Protein AF-A0A438J5A8-F1 (afdb_monomer_lite)

pLDDT: mean 71.63, std 12.61, range [45.16, 94.75]

Foldseek 3Di:
DDDPVNCDQDPDPQQCVLPDPPDPVDPDPNDPRDDDGPDPPDPPDPVPPPPVVVVVVVVVVVVVVVVVVVVVCVVVVVDD

InterPro domains:
  IPR018276 DET1- and DDB1-associated protein 1 domain [PF10172] (4-48)

Radius of gyration: 27.11 Å; chains: 1; bounding box: 53×25×74 Å

Secondary structure (DSSP, 8-state):
---S-TT-S---GGGTTT-PPPPTTS----PPP----SS--PPPPHHHHHHHHHHHHHHHHHHHHHHHHHHHHHHTT---

Organism: Vitis vinifera (NCBI:txid29760)

Sequence (80 aa):
MGSTLGDWPSFDPHNFSQLRPSDPSNPSKMIPATYHPTHDRTLPPPDQGTLVVTLVTEAQALRLTIKGLKAILCDAGLEA

Structure (mmCIF, N/CA/C/O backbone):
data_AF-A0A438J5A8-F1
#
_entry.id   AF-A0A438J5A8-F1
#
loop_
_atom_site.group_PDB
_atom_site.id
_atom_site.type_symbol
_atom_site.label_atom_id
_atom_site.label_alt_id
_atom_site.label_comp_id
_atom_site.label_asym_id
_atom_site.label_entity_id
_atom_site.label_seq_id
_atom_site.pdbx_PDB_ins_code
_atom_site.Cartn_x
_atom_site.Cartn_y
_atom_site.Cartn_z
_atom_site.occupancy
_atom_site.B_iso_or_equiv
_atom_site.auth_seq_id
_atom_site.auth_comp_id
_atom_site.auth_asym_id
_atom_site.auth_atom_id
_atom_site.pdbx_PDB_model_num
ATOM 1 N N . MET A 1 1 ? -27.474 9.263 24.639 1.00 45.16 1 MET A N 1
ATOM 2 C CA . MET A 1 1 ? -26.195 9.990 24.786 1.00 45.16 1 MET A CA 1
ATOM 3 C C . MET A 1 1 ? -25.151 9.245 23.971 1.00 45.16 1 MET A C 1
ATOM 5 O O . MET A 1 1 ? -24.725 8.185 24.401 1.00 45.16 1 MET A O 1
ATOM 9 N N . GLY A 1 2 ? -24.837 9.720 22.764 1.00 51.25 2 GLY A N 1
ATOM 10 C CA . GLY A 1 2 ? -23.711 9.199 21.985 1.00 51.25 2 GLY A CA 1
ATOM 11 C C . GLY A 1 2 ? -22.439 9.886 22.467 1.00 51.25 2 GLY A C 1
ATOM 12 O O . GLY A 1 2 ? -22.389 11.115 22.472 1.00 51.25 2 GLY A O 1
ATOM 13 N N . SER A 1 3 ? -21.467 9.117 22.955 1.00 51.53 3 SER A N 1
ATOM 14 C CA . SER A 1 3 ? -20.186 9.656 23.412 1.00 51.53 3 SER A CA 1
ATOM 15 C C . SER A 1 3 ? -19.474 10.364 22.261 1.00 51.53 3 SER A C 1
ATOM 17 O O . SER A 1 3 ? -19.285 9.790 21.194 1.00 51.53 3 SER A O 1
ATOM 19 N N . THR A 1 4 ? -19.022 11.589 22.510 1.00 56.00 4 THR A N 1
ATOM 20 C CA . THR A 1 4 ? -18.236 12.464 21.617 1.00 56.00 4 THR A CA 1
ATOM 21 C C . THR A 1 4 ? -16.810 11.955 21.338 1.00 56.00 4 THR A C 1
ATOM 23 O O . THR A 1 4 ? -15.953 12.707 20.888 1.00 56.00 4 THR A O 1
ATOM 26 N N . LEU A 1 5 ? -16.556 10.672 21.602 1.00 57.22 5 LEU A N 1
ATOM 27 C CA . LEU A 1 5 ? -15.293 9.961 21.412 1.00 57.22 5 LEU A CA 1
ATOM 28 C C . LEU A 1 5 ? -15.539 8.738 20.503 1.00 57.22 5 LEU A C 1
ATOM 30 O O . LEU A 1 5 ? -15.145 7.621 20.819 1.00 57.22 5 LEU A O 1
ATOM 34 N N . GLY A 1 6 ? -16.332 8.936 19.447 1.00 51.47 6 GLY A N 1
ATOM 35 C CA . GLY A 1 6 ? -16.944 7.869 18.650 1.00 51.47 6 GLY A CA 1
ATOM 36 C C . GLY A 1 6 ? -16.084 7.279 17.535 1.00 51.47 6 GLY A C 1
ATOM 37 O O . GLY A 1 6 ? -16.514 6.301 16.943 1.00 51.47 6 GLY A O 1
AT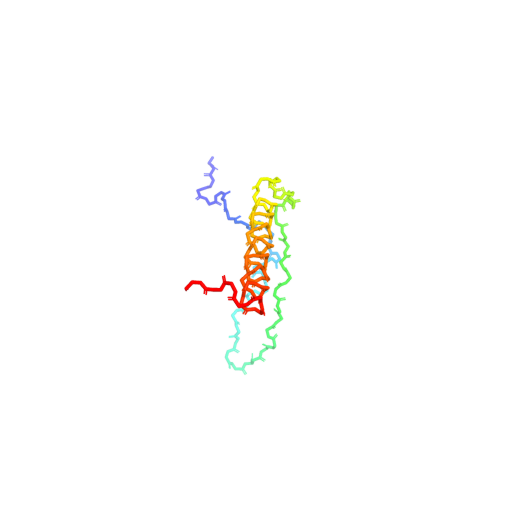OM 38 N N . ASP A 1 7 ? -14.884 7.809 17.282 1.00 57.19 7 ASP A N 1
ATOM 39 C CA . ASP A 1 7 ? -14.064 7.409 16.127 1.00 57.19 7 ASP A CA 1
ATOM 40 C C . ASP A 1 7 ? -12.589 7.182 16.498 1.00 57.19 7 ASP A C 1
ATOM 42 O O . ASP A 1 7 ? -11.680 7.501 15.729 1.00 57.19 7 ASP A O 1
ATOM 46 N N . TRP A 1 8 ? -12.300 6.660 17.697 1.00 57.66 8 TRP A N 1
ATOM 47 C CA . TRP A 1 8 ? -10.927 6.236 17.977 1.00 57.66 8 TRP A CA 1
ATOM 48 C C . TRP A 1 8 ? -10.608 5.019 17.093 1.00 57.66 8 TRP A C 1
ATOM 50 O O . TRP A 1 8 ? -11.327 4.022 17.164 1.00 57.66 8 TRP A O 1
ATOM 60 N N . PRO A 1 9 ? -9.535 5.042 16.279 1.00 58.16 9 PRO A N 1
ATOM 61 C CA . PRO A 1 9 ? -9.280 4.027 15.252 1.00 58.16 9 PRO A CA 1
ATOM 62 C C . PRO A 1 9 ? -8.938 2.646 15.822 1.00 58.16 9 PRO A C 1
ATOM 64 O O . PRO A 1 9 ? -8.629 1.723 15.075 1.00 58.16 9 PRO A O 1
ATOM 67 N N . SER A 1 10 ? -8.969 2.466 17.141 1.00 57.22 10 SER A N 1
ATOM 68 C CA . SER A 1 10 ? -8.704 1.183 17.765 1.00 57.22 10 SER A CA 1
ATOM 69 C C . SER A 1 10 ? -9.599 0.956 18.978 1.00 57.22 10 SER A C 1
ATOM 71 O O . SER A 1 10 ? -9.266 1.352 20.092 1.00 57.22 10 SER A O 1
ATOM 73 N N . PHE A 1 11 ? -10.713 0.262 18.750 1.00 61.78 11 PHE A N 1
ATOM 74 C CA . PHE A 1 11 ? -11.567 -0.303 19.797 1.00 61.78 11 PHE A CA 1
ATOM 75 C C . PHE A 1 11 ? -10.984 -1.572 20.441 1.00 61.78 11 PHE A C 1
ATOM 77 O O . PHE A 1 11 ? -11.535 -2.038 21.432 1.00 61.78 11 PHE A O 1
ATOM 84 N N . ASP A 1 12 ? -9.887 -2.130 19.909 1.00 67.88 12 ASP A N 1
ATOM 85 C CA . ASP A 1 12 ? -9.232 -3.307 20.486 1.00 67.88 12 ASP A CA 1
ATOM 86 C C . ASP A 1 12 ? -8.341 -2.908 21.688 1.00 67.88 12 ASP A C 1
ATOM 88 O O . ASP A 1 12 ? -7.327 -2.218 21.500 1.00 67.88 12 ASP A O 1
ATOM 92 N N . PRO A 1 13 ? -8.668 -3.339 22.926 1.00 67.81 13 PRO A N 1
ATOM 93 C CA . PRO A 1 13 ? -7.868 -3.055 24.116 1.00 67.81 13 PRO A CA 1
ATOM 94 C C . PRO A 1 13 ? -6.437 -3.612 24.037 1.00 67.81 13 PRO A C 1
ATOM 96 O O . PRO A 1 13 ? -5.544 -3.101 24.722 1.00 67.81 13 PRO A O 1
ATOM 99 N N . HIS A 1 14 ? -6.189 -4.630 23.204 1.00 70.88 14 HIS A N 1
ATOM 100 C CA . HIS A 1 14 ? -4.876 -5.257 23.024 1.00 70.88 14 HIS A CA 1
ATOM 101 C C . HIS A 1 14 ? -3.856 -4.359 22.303 1.00 70.88 14 HIS A C 1
ATOM 103 O O . HIS A 1 14 ? -2.650 -4.532 22.504 1.00 7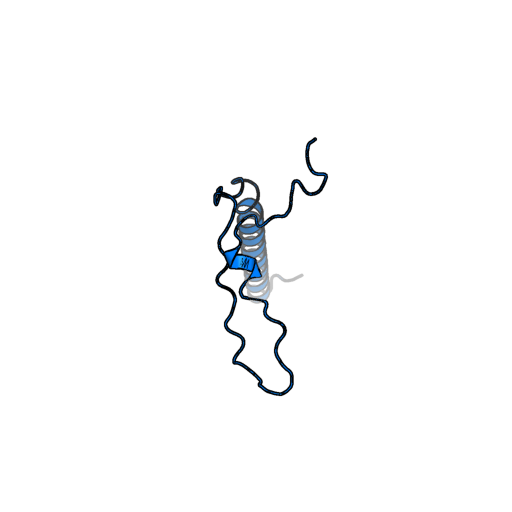0.88 14 HIS A O 1
ATOM 109 N N . ASN A 1 15 ? -4.312 -3.358 21.536 1.00 68.44 15 ASN A N 1
ATOM 110 C CA . ASN A 1 15 ? -3.437 -2.408 20.836 1.00 68.44 15 ASN A CA 1
ATOM 111 C C . ASN A 1 15 ? -2.774 -1.383 21.780 1.00 68.44 15 ASN A C 1
ATOM 113 O O . ASN A 1 15 ? -1.663 -0.934 21.509 1.00 68.44 15 ASN A O 1
ATOM 117 N N . PHE A 1 16 ? -3.415 -1.022 22.900 1.00 70.75 16 PHE A N 1
ATOM 118 C CA . PHE A 1 16 ? -2.895 -0.011 23.841 1.00 70.75 16 PHE A CA 1
ATOM 119 C C . PHE A 1 16 ? -2.330 -0.597 25.135 1.00 70.75 16 PHE A C 1
ATOM 121 O O . PHE A 1 16 ? -1.517 0.042 25.797 1.00 70.75 16 PHE A O 1
ATOM 128 N N . SER A 1 17 ? -2.703 -1.824 25.493 1.00 67.25 17 SER A N 1
ATOM 129 C CA . SER A 1 17 ? -2.249 -2.469 26.736 1.00 67.25 17 SER A CA 1
ATOM 130 C C . SER A 1 17 ? -0.762 -2.855 26.733 1.00 67.25 17 SER A C 1
ATOM 132 O O . SER A 1 17 ? -0.194 -3.134 27.790 1.00 67.25 17 SER A O 1
ATOM 134 N N . GLN A 1 18 ? -0.110 -2.819 25.567 1.00 64.44 18 GLN A N 1
ATOM 135 C CA . GLN A 1 18 ? 1.331 -3.049 25.406 1.00 64.44 18 GLN A CA 1
ATOM 136 C C . GLN A 1 18 ? 2.163 -1.779 25.657 1.00 64.44 18 GLN A C 1
ATOM 138 O O . GLN A 1 18 ? 3.359 -1.872 25.928 1.00 64.44 18 GLN A O 1
ATOM 14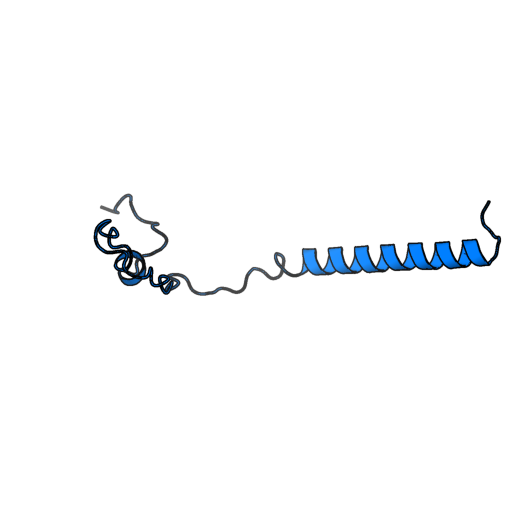3 N N . LEU A 1 19 ? 1.532 -0.597 25.641 1.00 64.38 19 LEU A N 1
ATOM 144 C CA . LEU A 1 19 ? 2.162 0.679 25.979 1.00 64.38 19 LEU A CA 1
A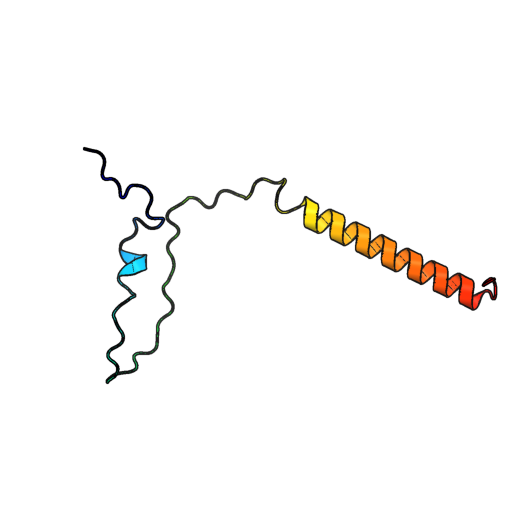TOM 145 C C . LEU A 1 19 ? 2.194 0.855 27.501 1.00 64.38 19 LEU A C 1
ATOM 147 O O . LEU A 1 19 ? 1.531 1.726 28.062 1.00 64.38 19 LEU A O 1
ATOM 151 N N . ARG A 1 20 ? 2.960 0.014 28.200 1.00 64.69 20 ARG A N 1
ATOM 152 C CA . ARG A 1 20 ? 3.346 0.365 29.569 1.00 64.69 20 ARG A CA 1
ATOM 153 C C . ARG A 1 20 ? 4.439 1.430 29.497 1.00 64.69 20 ARG A C 1
ATOM 155 O O . ARG A 1 20 ? 5.363 1.263 28.702 1.00 64.69 20 ARG A O 1
ATOM 162 N N . PRO A 1 21 ? 4.381 2.495 30.313 1.00 62.09 21 PRO A N 1
ATOM 163 C CA . PRO A 1 21 ? 5.524 3.379 30.486 1.00 62.09 21 PRO A CA 1
ATOM 164 C C . PRO A 1 21 ? 6.745 2.530 30.850 1.00 62.09 21 PRO A C 1
ATOM 166 O O . PRO A 1 21 ? 6.695 1.769 31.819 1.00 62.09 21 PRO A O 1
ATOM 169 N N . SER A 1 22 ? 7.808 2.603 30.049 1.00 60.31 22 SER A N 1
ATOM 170 C CA . SER A 1 22 ? 9.060 1.933 30.391 1.00 60.31 22 SER A CA 1
ATOM 171 C C . SER A 1 22 ? 9.589 2.556 31.675 1.00 60.31 22 SER A C 1
ATOM 173 O O . SER A 1 22 ? 9.838 3.760 31.721 1.00 60.31 22 SER A O 1
ATOM 175 N N . ASP A 1 23 ? 9.738 1.746 32.718 1.00 65.31 23 ASP A N 1
ATOM 176 C CA . ASP A 1 23 ? 10.455 2.151 33.919 1.00 65.31 23 ASP A CA 1
ATOM 177 C C . ASP A 1 23 ? 11.906 2.476 33.514 1.00 65.31 23 ASP A C 1
ATOM 179 O O . ASP A 1 23 ? 12.599 1.593 32.998 1.00 65.31 23 ASP A O 1
ATOM 183 N N . PRO A 1 24 ? 12.392 3.717 33.698 1.00 65.81 24 PRO A N 1
ATOM 184 C CA . PRO A 1 24 ? 13.750 4.093 33.311 1.00 65.81 24 PRO A CA 1
ATOM 185 C C . PRO A 1 24 ? 14.831 3.298 34.063 1.00 65.81 24 PRO A C 1
ATOM 187 O O . PRO A 1 24 ? 15.977 3.277 33.619 1.00 65.81 24 PRO A O 1
ATOM 190 N N . SER A 1 25 ? 14.486 2.626 35.171 1.00 72.94 25 SER A N 1
ATOM 191 C CA . SER A 1 25 ? 15.390 1.749 35.924 1.00 72.94 25 SER A CA 1
ATOM 192 C C . SER A 1 25 ? 15.502 0.327 35.356 1.00 72.94 25 SER A C 1
ATOM 194 O O . SER A 1 25 ? 16.428 -0.406 35.707 1.00 72.94 25 SER A O 1
ATOM 196 N N . ASN A 1 26 ? 14.597 -0.065 34.453 1.00 64.12 26 ASN A N 1
ATOM 197 C CA . ASN A 1 26 ? 14.590 -1.378 33.824 1.00 64.12 26 ASN A CA 1
ATOM 198 C C . ASN A 1 26 ? 14.278 -1.234 32.327 1.00 64.12 26 ASN A C 1
ATOM 200 O O . ASN A 1 26 ? 13.101 -1.198 31.949 1.00 64.12 26 ASN A O 1
ATOM 204 N N . PRO A 1 27 ? 15.305 -1.153 31.457 1.00 60.84 27 PRO A N 1
ATOM 205 C CA . PRO A 1 27 ? 15.115 -1.101 30.015 1.00 60.84 27 PRO A CA 1
ATOM 206 C C . PRO A 1 27 ? 14.599 -2.460 29.526 1.00 60.84 27 PRO A C 1
ATOM 208 O O . PRO A 1 27 ? 15.341 -3.304 29.022 1.00 60.84 27 PRO A O 1
ATOM 211 N N . SER A 1 28 ? 13.299 -2.689 29.701 1.00 64.31 28 SER A N 1
ATOM 212 C CA . SER A 1 28 ? 12.601 -3.823 29.119 1.00 64.31 28 SER A CA 1
ATOM 213 C C . SER A 1 28 ? 12.728 -3.714 27.605 1.00 64.31 28 SER A C 1
ATOM 215 O O . SER A 1 28 ? 12.491 -2.646 27.033 1.00 64.31 28 SER A O 1
ATOM 217 N N . LYS A 1 29 ? 13.135 -4.805 26.948 1.00 63.84 29 LYS A N 1
ATOM 218 C CA . LYS A 1 29 ? 13.194 -4.869 25.485 1.00 63.84 29 LYS A CA 1
ATOM 219 C C . LYS A 1 29 ? 11.818 -4.475 24.959 1.00 63.84 29 LYS A C 1
ATOM 221 O O . LYS A 1 29 ? 10.845 -5.174 25.228 1.00 63.84 29 LYS A O 1
ATOM 226 N N . MET A 1 30 ? 11.740 -3.347 24.256 1.00 64.94 30 MET A N 1
ATOM 227 C CA . MET A 1 30 ? 10.500 -2.872 23.658 1.00 64.94 30 MET A CA 1
ATOM 228 C C . MET A 1 30 ? 10.017 -3.943 22.679 1.00 64.94 30 MET A C 1
ATOM 230 O O . MET A 1 30 ? 10.614 -4.138 21.622 1.00 64.94 30 MET A O 1
ATOM 234 N N . ILE A 1 31 ? 8.987 -4.693 23.066 1.00 66.81 31 ILE A N 1
ATOM 235 C CA . ILE A 1 31 ? 8.342 -5.652 22.174 1.00 66.81 31 ILE A CA 1
ATOM 236 C C . ILE A 1 31 ? 7.486 -4.812 21.222 1.00 66.81 31 ILE A C 1
ATOM 238 O O . ILE A 1 31 ? 6.656 -4.037 21.705 1.00 66.81 31 ILE A O 1
ATOM 242 N N . PRO A 1 32 ? 7.690 -4.900 19.895 1.00 66.00 32 PRO A N 1
ATOM 243 C CA . PRO A 1 32 ? 6.841 -4.198 18.946 1.00 66.00 32 PRO A CA 1
ATOM 244 C C . PRO A 1 32 ? 5.389 -4.607 19.162 1.00 66.00 32 PRO A C 1
ATOM 246 O O . PRO A 1 32 ? 5.084 -5.801 19.217 1.00 66.00 32 PRO A O 1
ATOM 249 N N . ALA A 1 33 ? 4.502 -3.622 19.287 1.00 68.94 33 ALA A N 1
ATOM 250 C CA . ALA A 1 33 ? 3.095 -3.920 19.456 1.00 68.94 33 ALA A CA 1
ATOM 251 C C . ALA A 1 33 ? 2.576 -4.669 18.224 1.00 68.94 33 ALA A C 1
ATOM 253 O O . ALA A 1 33 ? 2.743 -4.207 17.092 1.00 68.94 33 ALA A O 1
ATOM 254 N N . THR A 1 34 ? 1.957 -5.831 18.435 1.00 73.88 34 THR A N 1
ATOM 255 C CA . THR A 1 34 ? 1.235 -6.507 17.350 1.00 73.88 34 THR A CA 1
ATOM 256 C C . THR A 1 34 ? -0.056 -5.734 17.110 1.00 73.88 34 THR A C 1
ATOM 258 O O . THR A 1 34 ? -0.953 -5.763 17.946 1.00 73.88 34 THR A O 1
ATOM 261 N N . TYR A 1 35 ? -0.111 -4.991 16.003 1.00 71.31 35 TYR A N 1
ATOM 262 C CA . TYR A 1 35 ? -1.288 -4.215 15.623 1.00 71.31 35 TYR A CA 1
ATOM 263 C C . TYR A 1 35 ? -2.402 -5.144 15.141 1.00 71.31 35 TYR A C 1
ATOM 265 O O . TYR A 1 35 ? -2.219 -5.896 14.180 1.00 71.31 35 TYR A O 1
ATOM 273 N N . HIS A 1 36 ? -3.559 -5.045 15.784 1.00 73.62 36 HIS A N 1
ATOM 274 C CA . HIS A 1 36 ? -4.795 -5.703 15.388 1.00 73.62 36 HIS A CA 1
ATOM 275 C C . HIS A 1 36 ? -5.676 -4.689 14.642 1.00 73.62 36 HIS A C 1
ATOM 277 O O . HIS A 1 36 ? -6.197 -3.760 15.272 1.00 73.62 36 HIS A O 1
ATOM 283 N N . PRO A 1 37 ? -5.814 -4.805 13.303 1.00 68.25 37 PRO A N 1
ATOM 284 C CA . PRO A 1 37 ? -6.659 -3.911 12.524 1.00 68.25 37 PRO A CA 1
ATOM 285 C C . PRO A 1 37 ? -8.110 -4.022 12.982 1.00 68.25 37 PRO A C 1
ATOM 287 O O . PRO A 1 37 ? -8.662 -5.113 13.078 1.00 68.25 37 PRO A O 1
ATOM 290 N N . THR A 1 38 ? -8.725 -2.880 13.249 1.00 67.56 38 THR A N 1
ATOM 291 C CA . THR A 1 38 ? -10.127 -2.760 13.681 1.00 67.56 38 THR A CA 1
ATOM 292 C C . THR A 1 38 ? -11.103 -2.557 12.526 1.00 67.56 38 THR A C 1
ATOM 294 O O . THR A 1 38 ? -12.310 -2.511 12.740 1.00 67.56 38 THR A O 1
ATOM 297 N N . HIS A 1 39 ? -10.583 -2.429 11.309 1.00 68.44 39 HIS A N 1
ATOM 298 C CA . HIS A 1 39 ? -11.345 -2.320 10.076 1.00 68.44 39 HIS A CA 1
ATOM 299 C C . HIS A 1 39 ? -10.986 -3.490 9.164 1.00 68.44 39 HIS A C 1
ATOM 301 O O . HIS A 1 39 ? -9.834 -3.940 9.136 1.00 68.44 39 HIS A O 1
ATOM 307 N N . ASP A 1 40 ? -11.969 -3.963 8.400 1.00 68.25 40 ASP A N 1
ATOM 308 C CA . ASP A 1 40 ? -11.715 -4.913 7.328 1.00 68.25 40 ASP A CA 1
ATOM 309 C C . ASP A 1 40 ? -10.680 -4.321 6.371 1.00 68.25 40 ASP A C 1
ATOM 311 O O . ASP A 1 40 ? -10.760 -3.150 5.986 1.00 68.25 40 ASP A O 1
ATOM 315 N N . ARG A 1 41 ? -9.697 -5.136 5.976 1.00 64.88 41 ARG A N 1
ATOM 316 C CA . ARG A 1 41 ? -8.775 -4.796 4.890 1.00 64.88 41 ARG A CA 1
ATOM 317 C C . ARG A 1 41 ? -9.563 -4.791 3.587 1.00 64.88 41 ARG A C 1
ATOM 319 O O . ARG A 1 41 ? -9.544 -5.761 2.832 1.00 64.88 41 ARG A O 1
ATOM 326 N N . THR A 1 42 ? -10.290 -3.715 3.336 1.00 67.81 42 THR A N 1
ATOM 327 C CA . THR A 1 42 ? -10.855 -3.462 2.022 1.00 67.81 42 THR A CA 1
ATOM 328 C C . THR A 1 42 ? -9.695 -3.233 1.064 1.00 67.81 42 THR A C 1
ATOM 330 O O . THR A 1 42 ? -8.716 -2.553 1.384 1.00 67.81 42 THR A O 1
ATOM 333 N N . LEU A 1 43 ? -9.758 -3.874 -0.104 1.00 64.25 43 LEU A N 1
ATOM 334 C CA . LEU A 1 43 ? -8.808 -3.580 -1.168 1.00 64.25 43 LEU A CA 1
ATOM 335 C C . LEU A 1 43 ? -8.891 -2.076 -1.451 1.00 64.25 43 LEU A C 1
ATOM 337 O O . LEU A 1 43 ? -10.010 -1.556 -1.548 1.00 64.25 43 LEU A O 1
ATOM 341 N N . PRO A 1 44 ? -7.751 -1.368 -1.566 1.00 68.00 44 PRO A N 1
ATOM 342 C CA . PRO A 1 44 ? -7.798 0.022 -1.974 1.00 68.00 44 PRO A CA 1
ATOM 343 C C . PRO A 1 44 ? -8.548 0.098 -3.311 1.00 68.00 44 PRO A C 1
ATOM 345 O O . PRO A 1 44 ? -8.415 -0.822 -4.130 1.00 68.00 44 PRO A O 1
ATOM 348 N N . PRO A 1 45 ? -9.347 1.154 -3.544 1.00 70.81 45 PRO A N 1
ATOM 349 C CA . PRO A 1 45 ? -10.002 1.357 -4.824 1.00 70.81 45 PRO A CA 1
ATOM 350 C C . PRO A 1 45 ? -8.988 1.151 -5.960 1.00 70.81 45 PRO A C 1
ATOM 352 O O . PRO A 1 45 ? -7.873 1.677 -5.869 1.00 70.81 45 PRO A O 1
ATOM 355 N N . PRO A 1 46 ? -9.336 0.401 -7.021 1.00 64.19 46 PRO A N 1
ATOM 356 C CA . PRO A 1 46 ? -8.395 0.035 -8.087 1.00 64.19 46 PRO A CA 1
ATOM 357 C C . PRO A 1 46 ? -7.751 1.255 -8.770 1.00 64.19 46 PRO A C 1
ATOM 359 O O . PRO A 1 46 ? -6.681 1.154 -9.364 1.00 64.19 46 PRO A O 1
ATOM 362 N N . ASP A 1 47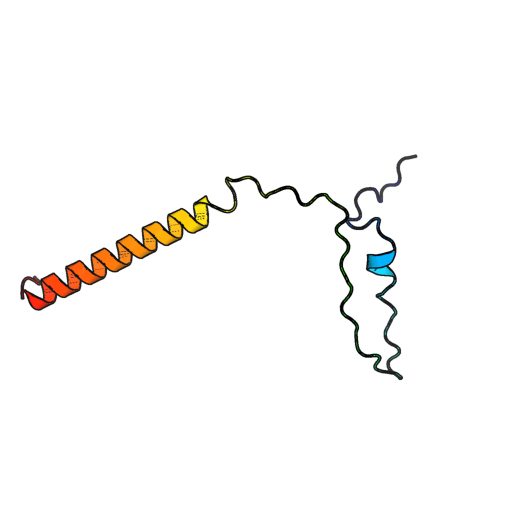 ? -8.375 2.422 -8.621 1.00 65.06 47 ASP A N 1
ATOM 363 C CA . ASP A 1 47 ? -7.946 3.711 -9.154 1.00 65.06 47 ASP A CA 1
ATOM 364 C C . ASP A 1 47 ? -6.754 4.351 -8.406 1.00 65.06 47 ASP A C 1
ATOM 366 O O . ASP A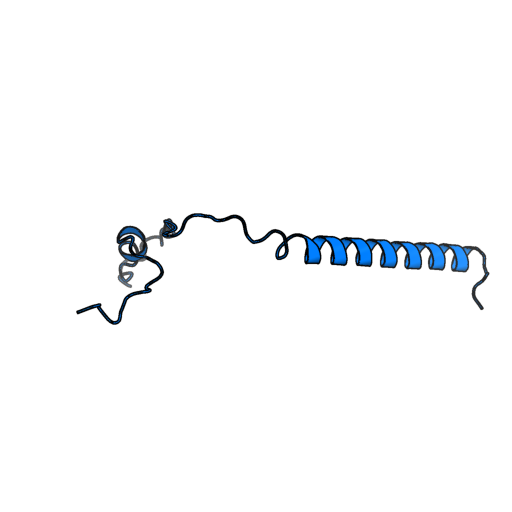 1 47 ? -6.090 5.244 -8.922 1.00 65.06 47 ASP A O 1
ATOM 370 N N . GLN A 1 48 ? -6.438 3.901 -7.185 1.00 61.75 48 GLN A N 1
ATOM 371 C CA . GLN A 1 48 ? -5.449 4.574 -6.326 1.00 61.75 48 GLN A CA 1
ATOM 372 C C . GLN A 1 48 ? -4.045 3.953 -6.370 1.00 61.75 48 GLN A C 1
ATOM 374 O O . GLN A 1 48 ? -3.064 4.641 -6.095 1.00 61.75 48 GLN A O 1
ATOM 379 N N . GLY A 1 49 ? -3.925 2.669 -6.721 1.00 61.44 49 GLY A N 1
ATOM 380 C CA . GLY A 1 49 ? -2.639 1.953 -6.724 1.00 61.44 49 GLY A CA 1
ATOM 381 C C . GLY A 1 49 ? -2.059 1.696 -8.114 1.00 61.44 49 GLY A C 1
ATOM 382 O O . GLY A 1 49 ? -0.843 1.713 -8.295 1.00 61.44 49 GLY A O 1
ATOM 383 N N . THR A 1 50 ? -2.919 1.475 -9.107 1.00 64.38 50 THR A N 1
ATOM 384 C CA . THR A 1 50 ? -2.492 0.986 -10.424 1.00 64.38 50 THR A CA 1
ATOM 385 C C . THR A 1 50 ? -2.097 2.119 -11.365 1.00 64.38 50 THR A C 1
ATOM 387 O O . THR A 1 50 ? -1.097 1.998 -12.065 1.00 64.38 50 THR A O 1
ATOM 390 N N . LEU A 1 51 ? -2.799 3.257 -11.335 1.00 60.75 51 LEU A N 1
ATOM 391 C CA . LEU A 1 51 ? -2.542 4.354 -12.274 1.00 60.75 51 LEU A CA 1
ATOM 392 C C . LEU A 1 51 ? -1.152 4.975 -12.116 1.00 60.75 51 LEU A C 1
ATOM 394 O O . LEU A 1 51 ? -0.480 5.233 -13.110 1.00 60.75 51 LEU A O 1
ATOM 398 N N . VAL A 1 52 ? -0.685 5.185 -10.882 1.00 68.19 52 VAL A N 1
ATOM 399 C CA . VAL A 1 52 ? 0.635 5.790 -10.639 1.00 68.19 52 VAL A CA 1
ATOM 400 C C . VAL A 1 52 ? 1.752 4.856 -11.098 1.00 68.19 52 VAL A C 1
ATOM 402 O O . VAL A 1 52 ? 2.689 5.306 -11.751 1.00 68.19 52 VAL A O 1
ATOM 405 N N . VAL A 1 53 ? 1.640 3.555 -10.814 1.00 72.19 53 VAL A N 1
ATOM 406 C CA . VAL A 1 53 ? 2.631 2.562 -11.250 1.00 72.19 53 VAL A CA 1
ATOM 407 C C . VAL A 1 53 ? 2.646 2.467 -12.774 1.00 72.19 53 VAL A C 1
ATOM 409 O O . VAL A 1 53 ? 3.712 2.588 -13.366 1.00 72.19 53 VAL A O 1
ATOM 412 N N . THR A 1 54 ? 1.482 2.357 -13.422 1.00 71.06 54 THR A N 1
ATOM 413 C CA . THR A 1 54 ? 1.387 2.296 -14.887 1.00 71.06 54 THR A CA 1
ATOM 414 C C . THR A 1 54 ? 1.960 3.550 -15.548 1.00 71.06 54 THR A C 1
ATOM 416 O O . THR A 1 54 ? 2.827 3.435 -16.407 1.00 71.06 54 THR A O 1
ATOM 419 N N . LEU A 1 55 ? 1.566 4.754 -15.122 1.00 75.62 55 LEU A N 1
ATOM 420 C CA . LEU A 1 55 ? 2.062 6.001 -15.719 1.00 75.62 55 LEU A CA 1
ATOM 421 C C . LEU A 1 55 ? 3.570 6.198 -15.509 1.00 75.62 55 LEU A C 1
ATOM 423 O O . LEU A 1 55 ? 4.266 6.656 -16.415 1.00 75.62 55 LEU A O 1
ATOM 427 N N . VAL A 1 56 ? 4.093 5.838 -14.332 1.00 78.06 56 VAL A N 1
ATOM 428 C CA . VAL A 1 56 ? 5.533 5.915 -14.047 1.00 78.06 56 VAL A CA 1
ATOM 429 C C . VAL A 1 56 ? 6.310 4.905 -14.894 1.00 78.06 56 VAL A C 1
ATOM 431 O O . VAL A 1 56 ? 7.356 5.263 -15.437 1.00 78.06 56 VAL A O 1
ATOM 434 N N . THR A 1 57 ? 5.808 3.679 -15.059 1.00 80.44 57 THR A N 1
ATOM 435 C CA . THR A 1 57 ? 6.442 2.655 -15.902 1.00 80.44 57 THR A CA 1
ATOM 436 C C . THR A 1 57 ? 6.449 3.055 -17.380 1.00 80.44 57 THR A C 1
ATOM 438 O O . THR A 1 57 ? 7.498 2.982 -18.021 1.00 80.44 57 THR A O 1
ATOM 441 N N . GLU A 1 58 ? 5.335 3.569 -17.908 1.00 85.19 58 GLU A N 1
ATOM 442 C CA . GLU A 1 58 ? 5.243 4.071 -19.288 1.00 85.19 58 GLU A CA 1
ATOM 443 C C . GLU A 1 58 ? 6.200 5.255 -19.528 1.00 85.19 58 GLU A C 1
ATOM 445 O O . GLU A 1 58 ? 6.961 5.283 -20.500 1.00 85.19 58 GLU A O 1
ATOM 450 N N . ALA A 1 59 ? 6.255 6.214 -18.597 1.00 85.56 59 ALA A N 1
ATOM 451 C CA . ALA A 1 59 ? 7.169 7.353 -18.687 1.00 85.56 59 ALA A CA 1
ATOM 452 C C . ALA A 1 59 ? 8.652 6.933 -18.635 1.00 85.56 59 ALA A C 1
ATOM 454 O O . ALA A 1 59 ? 9.501 7.516 -19.320 1.00 85.56 59 ALA A O 1
ATOM 455 N N . GLN A 1 60 ? 8.988 5.911 -17.842 1.00 88.94 60 GLN A N 1
ATOM 456 C CA . GLN A 1 60 ? 10.336 5.343 -17.783 1.00 88.94 60 GLN A CA 1
ATOM 457 C C . GLN A 1 60 ? 10.722 4.641 -19.095 1.00 88.94 60 GLN A C 1
ATOM 459 O O . GLN A 1 60 ? 11.844 4.841 -19.572 1.00 88.94 60 GLN A O 1
ATOM 464 N N . ALA A 1 61 ? 9.803 3.886 -19.705 1.00 89.88 61 ALA A N 1
ATOM 465 C CA . ALA A 1 61 ? 10.017 3.218 -20.990 1.00 89.88 61 ALA A CA 1
ATOM 466 C C . ALA A 1 61 ? 10.249 4.223 -22.131 1.00 89.88 61 ALA A C 1
ATOM 468 O O . ALA A 1 61 ? 11.207 4.091 -22.903 1.00 89.88 61 ALA A O 1
ATOM 469 N N . LEU A 1 62 ? 9.445 5.290 -22.187 1.00 93.75 62 LEU A N 1
ATOM 470 C CA . LEU A 1 62 ? 9.621 6.370 -23.158 1.00 93.75 62 LEU A CA 1
ATOM 471 C C . LEU A 1 62 ? 10.985 7.058 -22.992 1.00 93.75 62 LEU A C 1
ATOM 473 O O . LEU A 1 62 ? 11.711 7.265 -23.966 1.00 93.75 62 LEU A O 1
ATOM 477 N N . ARG A 1 63 ? 11.385 7.361 -21.749 1.00 93.50 63 ARG A N 1
ATOM 478 C CA . ARG A 1 63 ? 12.683 7.990 -21.457 1.00 93.50 63 ARG A CA 1
ATOM 479 C C . ARG A 1 63 ? 13.861 7.120 -21.893 1.00 93.50 63 ARG A C 1
ATOM 481 O O . ARG A 1 63 ? 14.866 7.654 -22.362 1.00 93.50 63 ARG A O 1
ATOM 488 N N . LEU A 1 64 ? 13.765 5.803 -21.719 1.00 92.75 64 LEU A N 1
ATOM 489 C CA . LEU A 1 64 ? 14.809 4.870 -22.139 1.00 92.75 64 LEU A CA 1
ATOM 490 C C . LEU A 1 64 ? 14.891 4.776 -23.667 1.00 92.75 64 LEU A C 1
ATOM 492 O O . LEU A 1 64 ? 15.986 4.814 -24.221 1.00 92.75 64 LEU A O 1
ATOM 496 N N . THR A 1 65 ? 13.740 4.758 -24.337 1.00 93.88 65 THR A N 1
ATOM 497 C CA . THR A 1 65 ? 13.642 4.745 -25.803 1.00 93.88 65 THR A CA 1
ATOM 498 C C . THR A 1 65 ? 14.269 5.995 -26.415 1.00 93.88 65 THR A C 1
ATOM 500 O O . THR A 1 65 ? 15.088 5.892 -27.323 1.00 93.88 65 THR A O 1
ATOM 503 N N . ILE A 1 66 ? 13.972 7.178 -25.869 1.00 94.75 66 ILE A N 1
ATOM 504 C CA . ILE A 1 66 ? 14.566 8.444 -26.326 1.00 94.75 66 ILE A CA 1
ATOM 505 C C . ILE A 1 66 ? 16.088 8.440 -26.129 1.00 94.75 66 ILE A C 1
ATOM 507 O O . ILE A 1 66 ? 16.824 8.861 -27.018 1.00 94.75 66 ILE A O 1
ATOM 511 N N . LYS A 1 67 ? 16.581 7.939 -24.988 1.00 93.25 67 LYS A N 1
ATOM 512 C CA . LYS A 1 67 ? 18.027 7.797 -24.751 1.00 93.25 67 LYS A CA 1
ATOM 513 C C . LYS A 1 67 ? 18.684 6.846 -25.751 1.00 93.25 67 LYS A C 1
ATOM 515 O O . LYS A 1 67 ? 19.767 7.156 -26.233 1.00 93.25 67 LYS A O 1
ATOM 520 N N . GLY A 1 68 ? 18.036 5.722 -26.058 1.00 94.44 68 GLY A N 1
ATOM 521 C CA . GLY A 1 68 ? 18.518 4.755 -27.044 1.00 94.44 68 GLY A CA 1
ATOM 522 C C . GLY A 1 68 ? 18.572 5.344 -28.451 1.00 94.44 68 GLY A C 1
ATOM 523 O O . GLY A 1 68 ? 19.604 5.260 -29.105 1.00 94.44 68 GLY A O 1
ATOM 524 N N . LEU A 1 69 ? 17.505 6.021 -28.885 1.00 94.75 69 LEU A N 1
ATOM 525 C CA . LEU A 1 69 ? 17.474 6.719 -30.173 1.00 94.75 69 LEU A CA 1
ATOM 526 C C . LEU A 1 69 ? 18.562 7.789 -30.264 1.00 94.75 69 LEU A C 1
ATOM 528 O O . LEU A 1 69 ? 19.249 7.862 -31.276 1.00 94.75 69 LEU A O 1
ATOM 532 N N . LYS A 1 70 ? 18.767 8.567 -29.195 1.00 91.94 70 LYS A N 1
ATOM 533 C CA . LYS A 1 70 ? 19.844 9.559 -29.150 1.00 91.94 70 LYS A CA 1
ATOM 534 C C . LYS A 1 70 ? 21.226 8.911 -29.268 1.00 91.94 70 LYS A C 1
ATOM 536 O O . LYS A 1 70 ? 22.057 9.409 -30.007 1.00 91.94 70 LYS A O 1
ATOM 541 N N . ALA A 1 71 ? 21.467 7.794 -28.582 1.00 90.19 71 ALA A N 1
ATOM 542 C CA . ALA A 1 71 ? 22.733 7.071 -28.706 1.00 90.19 71 ALA A CA 1
ATOM 543 C C . ALA A 1 71 ? 22.972 6.574 -30.144 1.00 90.19 71 ALA A C 1
ATOM 545 O O . ALA A 1 71 ? 24.068 6.723 -30.668 1.00 90.19 71 ALA A O 1
ATOM 546 N N . ILE A 1 72 ? 21.928 6.067 -30.806 1.00 91.88 72 ILE A N 1
ATOM 547 C CA . ILE A 1 72 ? 22.000 5.614 -32.202 1.00 91.88 72 ILE A CA 1
ATOM 548 C C . ILE A 1 72 ? 22.298 6.781 -33.156 1.00 91.88 72 ILE A C 1
ATOM 550 O O . ILE A 1 72 ? 23.105 6.633 -34.068 1.00 91.88 72 ILE A O 1
ATOM 554 N N . LEU A 1 73 ? 21.661 7.937 -32.955 1.00 91.06 73 LEU A N 1
ATOM 555 C CA . LEU A 1 73 ? 21.905 9.152 -33.743 1.00 91.06 73 LEU A CA 1
ATOM 556 C C . LEU A 1 73 ? 23.339 9.677 -33.556 1.00 91.06 73 LEU A C 1
ATOM 558 O O . LEU A 1 73 ? 23.999 9.994 -34.549 1.00 91.06 73 LEU A O 1
ATOM 562 N N . CYS A 1 74 ? 23.840 9.665 -32.315 1.00 89.00 74 CYS A N 1
ATOM 563 C CA . CYS A 1 74 ? 25.230 9.980 -31.976 1.00 89.00 74 CYS A CA 1
ATOM 564 C C . CYS A 1 74 ? 26.219 9.063 -32.707 1.00 89.00 74 CYS A C 1
ATOM 566 O O . CYS A 1 74 ? 27.165 9.552 -33.323 1.00 89.00 74 CYS A O 1
ATOM 568 N N . ASP A 1 75 ? 25.983 7.749 -32.687 1.00 88.44 75 ASP A N 1
ATOM 569 C CA . ASP A 1 75 ? 26.851 6.764 -33.345 1.00 88.44 75 ASP A CA 1
ATOM 570 C C . ASP A 1 75 ? 26.780 6.850 -34.877 1.00 88.44 75 ASP A C 1
ATOM 572 O O . ASP A 1 75 ? 27.768 6.602 -35.570 1.00 88.44 75 ASP A O 1
ATOM 576 N N . ALA A 1 76 ? 25.625 7.241 -35.421 1.00 88.94 76 ALA A N 1
ATOM 577 C CA . ALA A 1 76 ? 25.429 7.449 -36.852 1.00 88.94 76 ALA A CA 1
ATOM 578 C C . ALA A 1 76 ? 26.078 8.745 -37.378 1.00 88.94 76 ALA A C 1
ATOM 580 O O . ALA A 1 76 ? 26.017 9.000 -38.582 1.00 88.94 76 ALA A O 1
ATOM 581 N N . GLY A 1 77 ? 26.664 9.579 -36.508 1.00 85.00 77 GLY A N 1
ATOM 582 C CA . GLY A 1 77 ? 27.193 10.892 -36.886 1.00 85.00 77 GLY A CA 1
ATOM 583 C C . GLY A 1 77 ? 26.114 11.837 -37.428 1.00 85.00 77 GLY A C 1
ATOM 584 O O . GLY A 1 77 ? 26.431 12.787 -38.139 1.00 85.00 77 GLY A O 1
ATOM 585 N N . LEU A 1 78 ? 24.845 11.557 -37.111 1.00 77.31 78 LEU A N 1
ATOM 586 C CA . LEU A 1 78 ? 23.664 12.314 -37.527 1.00 77.31 78 LEU A CA 1
ATOM 587 C C . LEU A 1 78 ? 23.200 13.244 -36.396 1.00 77.31 78 LEU A C 1
ATOM 589 O O . LEU A 1 78 ? 22.006 13.459 -36.194 1.00 77.31 78 LEU A O 1
ATOM 593 N N . GLU A 1 79 ? 24.146 13.757 -35.616 1.00 65.94 79 GLU A N 1
ATOM 594 C CA . GLU A 1 79 ? 23.894 14.861 -34.696 1.00 65.94 79 GLU A CA 1
ATOM 595 C C . GLU A 1 79 ? 24.137 16.157 -35.486 1.00 65.94 79 GLU A C 1
ATOM 597 O O . GLU A 1 79 ? 25.193 16.313 -36.104 1.00 65.94 79 GLU A O 1
ATOM 602 N N . ALA A 1 80 ? 23.144 17.051 -35.522 1.00 62.16 80 ALA A N 1
ATOM 603 C CA . ALA A 1 80 ? 23.325 18.428 -35.989 1.00 62.16 80 ALA A CA 1
ATOM 604 C C . ALA A 1 80 ? 24.088 19.256 -34.946 1.00 62.16 80 ALA A C 1
ATOM 606 O O . ALA A 1 80 ? 23.851 19.030 -33.735 1.00 62.16 80 ALA A O 1
#